Protein AF-A0A8T5EAA7-F1 (afdb_monomer)

pLDDT: mean 83.32, std 15.48, range [36.03, 97.44]

Solvent-accessible surface area (backbone atoms only — not comparable to full-atom values): 8204 Å² total; per-residue (Å²): 121,54,71,72,59,48,53,52,44,44,52,54,42,25,73,68,36,77,73,46,47,77,74,60,54,66,45,77,50,80,49,96,69,36,33,38,39,38,36,68,58,23,63,34,70,47,76,38,72,90,40,45,39,38,38,38,25,33,38,36,41,36,38,44,84,94,44,78,46,45,41,67,52,57,35,37,35,32,53,34,91,86,70,47,80,44,75,49,64,71,93,66,78,84,56,99,54,90,87,46,87,87,56,63,41,58,77,46,54,78,48,29,54,39,44,42,69,45,77,78,45,55,55,28,33,40,44,28,33,20,24,87,87,70,47,74,55,70,67,50,76,46,74,54,111

Radius of gyration: 15.47 Å; Cα contacts (8 Å, |Δi|>4): 305; chains: 1; bounding box: 41×34×40 Å

Foldseek 3Di:
DDPVVVVVQLVVLCVQQPPVNVVQDWDWADDDQWIKTKHWQEKDWDAFLNKTKMKTKIWIWIGGDNDIFIDIWIKMWIQAPVRDIDIDTPPDPPDVDPVVNPGHPVVLVQAQRYWDWADPHRQKIKIFRAGPVRDTDDIDMDGRD

Mean predicted aligned error: 6.42 Å

Nearest PDB structures (foldseek):
  5mn2-assembly2_C  TM=4.610E-01  e=9.334E-01  synthetic construct
  5aiw-assembly1_A  TM=4.351E-01  e=1.295E+00  Enterococcus faecalis EnGen0234
  5ig0-assembly1_A-2  TM=6.857E-01  e=7.834E+00  Salpingoeca rosetta
  2in5-assembly1_B  TM=3.462E-01  e=1.525E+00  Escherichia coli K-12
  3ksp-assembly1_A-2  TM=3.204E-01  e=3.456E+00  Exiguobacterium sibiricum 255-15

Structure (mmCIF, N/CA/C/O backbone):
data_AF-A0A8T5EAA7-F1
#
_entry.id   AF-A0A8T5EAA7-F1
#
loop_
_atom_site.group_PDB
_atom_site.id
_atom_site.type_symbol
_atom_site.label_atom_id
_atom_site.label_alt_id
_atom_site.label_comp_id
_atom_site.label_asym_id
_atom_site.label_entity_id
_atom_site.label_seq_id
_atom_site.pdbx_PDB_ins_code
_atom_site.Cartn_x
_atom_site.Cartn_y
_atom_site.Cartn_z
_atom_site.occupancy
_atom_site.B_iso_or_equiv
_atom_site.auth_seq_id
_atom_site.auth_comp_id
_atom_site.auth_asym_id
_atom_site.auth_atom_id
_atom_site.pdbx_PDB_model_num
ATOM 1 N N . MET A 1 1 ? -0.173 10.765 -8.927 1.00 69.62 1 MET A N 1
ATOM 2 C CA . MET A 1 1 ? 0.141 11.677 -7.802 1.00 69.62 1 MET A CA 1
ATOM 3 C C . MET A 1 1 ? 1.467 12.404 -8.059 1.00 69.62 1 MET A C 1
ATOM 5 O O . MET A 1 1 ? 2.225 11.925 -8.891 1.00 69.62 1 MET A O 1
ATOM 9 N N . THR A 1 2 ? 1.733 13.563 -7.441 1.00 80.75 2 THR A N 1
ATOM 10 C CA . THR A 1 2 ? 3.064 14.217 -7.477 1.00 80.75 2 THR A CA 1
ATOM 11 C C . THR A 1 2 ? 3.932 13.708 -6.325 1.00 80.75 2 THR A C 1
ATOM 13 O O . THR A 1 2 ? 3.385 13.298 -5.308 1.00 80.75 2 THR A O 1
ATOM 16 N N . GLU A 1 3 ? 5.259 13.777 -6.454 1.00 82.00 3 GLU A N 1
ATOM 17 C CA . GLU A 1 3 ? 6.216 13.341 -5.417 1.00 82.00 3 GLU A CA 1
ATOM 18 C C . GLU A 1 3 ? 5.952 14.017 -4.063 1.00 82.00 3 GLU A C 1
ATOM 20 O O . GLU A 1 3 ? 5.714 13.337 -3.074 1.00 82.00 3 GLU A O 1
ATOM 25 N N . LYS A 1 4 ? 5.806 15.348 -4.045 1.00 85.31 4 LYS A N 1
ATOM 26 C CA . LYS A 1 4 ? 5.462 16.093 -2.822 1.00 85.31 4 LYS A CA 1
ATOM 27 C C . LYS A 1 4 ? 4.162 15.609 -2.159 1.00 85.31 4 LYS A C 1
ATOM 29 O O . LYS A 1 4 ? 4.089 15.495 -0.944 1.00 85.31 4 LYS A O 1
ATOM 34 N N . LYS A 1 5 ? 3.128 15.314 -2.955 1.00 87.69 5 LYS A N 1
ATOM 35 C CA . LYS A 1 5 ? 1.838 14.835 -2.430 1.00 87.69 5 LYS A CA 1
ATOM 36 C C . LYS A 1 5 ? 1.943 13.401 -1.901 1.00 87.69 5 LYS A C 1
ATOM 38 O O . LYS A 1 5 ? 1.216 13.031 -0.986 1.00 87.69 5 LYS A O 1
ATOM 43 N N . LEU A 1 6 ? 2.824 12.592 -2.487 1.00 90.31 6 LEU A N 1
ATOM 44 C CA . LEU A 1 6 ? 3.117 11.254 -1.994 1.00 90.31 6 LEU A CA 1
ATOM 45 C C . LEU A 1 6 ? 3.836 11.316 -0.641 1.00 90.31 6 LEU A C 1
ATOM 47 O O . LEU A 1 6 ? 3.439 10.598 0.268 1.00 90.31 6 LEU A O 1
ATOM 51 N N . GLU A 1 7 ? 4.836 12.186 -0.490 1.00 91.75 7 GLU A N 1
ATOM 52 C CA . GLU A 1 7 ? 5.534 12.393 0.788 1.00 91.75 7 GLU A CA 1
ATOM 53 C C . GLU A 1 7 ? 4.575 12.847 1.895 1.00 91.75 7 GLU A C 1
ATOM 55 O O . GLU A 1 7 ? 4.597 12.286 2.988 1.00 91.75 7 GLU A O 1
ATOM 60 N N . GLU A 1 8 ? 3.689 13.806 1.596 1.00 93.38 8 GLU A N 1
ATOM 61 C CA . GLU A 1 8 ? 2.626 14.251 2.510 1.00 93.38 8 GLU A CA 1
ATOM 62 C C . GLU A 1 8 ? 1.735 13.071 2.931 1.00 93.38 8 GLU A C 1
ATOM 64 O O . GLU A 1 8 ? 1.524 12.847 4.120 1.00 93.38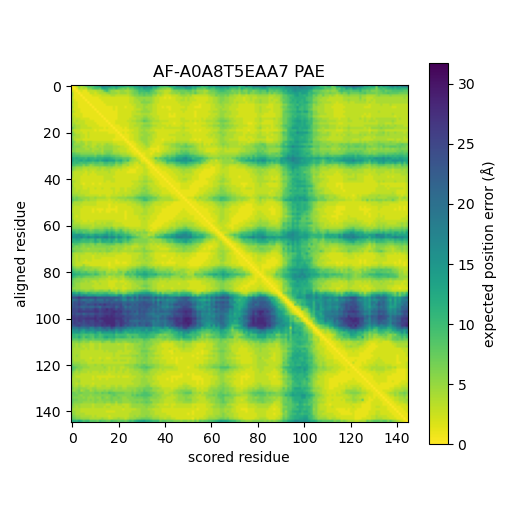 8 GLU A O 1
ATOM 69 N N . LYS A 1 9 ? 1.294 12.243 1.975 1.00 93.81 9 LYS A N 1
ATOM 70 C CA . LYS A 1 9 ? 0.489 11.053 2.276 1.00 93.81 9 LYS A CA 1
ATOM 71 C C . LYS A 1 9 ? 1.236 9.979 3.074 1.00 93.81 9 LYS A C 1
ATOM 73 O O . LYS A 1 9 ? 0.610 9.292 3.875 1.00 93.81 9 LYS A O 1
ATOM 78 N N . ILE A 1 10 ? 2.540 9.800 2.862 1.00 94.31 10 ILE A N 1
ATOM 79 C CA . ILE A 1 10 ? 3.355 8.872 3.663 1.00 94.31 10 ILE A CA 1
ATOM 80 C C . ILE A 1 10 ? 3.485 9.394 5.099 1.00 94.31 10 ILE A C 1
ATOM 82 O O . ILE A 1 10 ? 3.392 8.603 6.036 1.00 94.31 10 ILE A O 1
ATOM 86 N N . ALA A 1 11 ? 3.654 10.706 5.285 1.00 94.06 11 ALA A N 1
ATOM 87 C CA . ALA A 1 11 ? 3.683 11.317 6.610 1.00 94.06 11 ALA A CA 1
ATOM 88 C C . ALA A 1 11 ? 2.334 11.165 7.335 1.00 94.06 11 ALA A C 1
ATOM 90 O O . ALA A 1 11 ? 2.312 10.725 8.481 1.00 94.06 11 ALA A O 1
ATOM 91 N N . GLU A 1 12 ? 1.213 11.425 6.654 1.00 94.69 12 GLU A N 1
ATOM 92 C CA . GLU A 1 12 ? -0.131 11.175 7.201 1.00 94.69 12 GLU A CA 1
ATOM 93 C C . GLU A 1 12 ? -0.338 9.692 7.553 1.00 9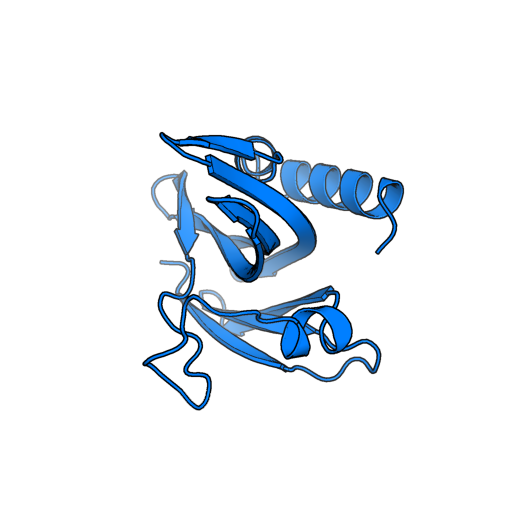4.69 12 GLU A C 1
ATOM 95 O O . GLU A 1 12 ? -0.906 9.366 8.595 1.00 94.69 12 GLU A O 1
ATOM 100 N N . ALA A 1 13 ? 0.162 8.773 6.721 1.00 94.56 13 ALA A N 1
ATOM 101 C CA . ALA A 1 13 ? 0.095 7.344 7.002 1.00 94.56 13 ALA A CA 1
ATOM 102 C C . ALA A 1 13 ? 0.903 6.948 8.248 1.00 94.56 13 ALA A C 1
ATOM 104 O O . ALA A 1 13 ? 0.449 6.081 8.987 1.00 94.56 13 ALA A O 1
ATOM 105 N N . GLU A 1 14 ? 2.054 7.575 8.507 1.00 95.69 14 GLU A N 1
ATOM 106 C CA . GLU A 1 14 ? 2.848 7.370 9.730 1.00 95.69 14 GLU A CA 1
ATOM 107 C C . GLU A 1 14 ? 2.138 7.909 10.980 1.00 95.69 14 GLU A C 1
ATOM 109 O O . GLU A 1 14 ? 2.156 7.262 12.026 1.00 95.69 14 GLU A O 1
ATOM 114 N N . GLU A 1 15 ? 1.464 9.059 10.877 1.00 94.75 15 GLU A N 1
ATOM 115 C CA . GLU A 1 15 ? 0.621 9.580 11.961 1.00 94.75 15 GLU A CA 1
ATOM 116 C C . GLU A 1 15 ? -0.562 8.645 12.255 1.00 94.75 15 GLU A C 1
ATOM 118 O O . GL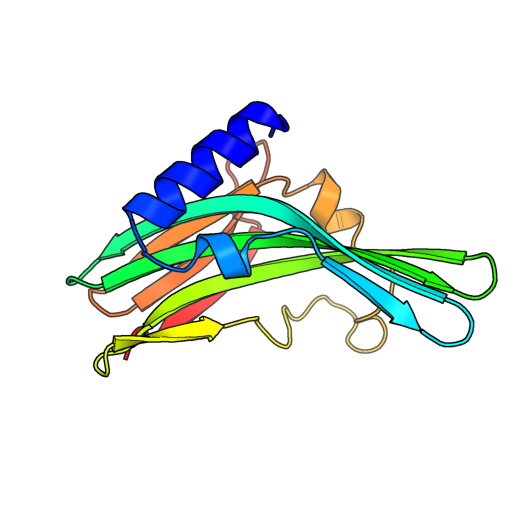U A 1 15 ? -0.936 8.440 13.417 1.00 94.75 15 GLU A O 1
ATOM 123 N N . HIS A 1 16 ? -1.138 8.046 11.207 1.00 93.31 16 HIS A N 1
ATOM 124 C CA . HIS A 1 16 ? -2.230 7.091 11.342 1.00 93.31 16 HIS A CA 1
ATOM 125 C C . HIS A 1 16 ? -1.738 5.770 11.935 1.00 93.31 16 HIS A C 1
ATOM 127 O O . HIS A 1 16 ? -2.241 5.325 12.965 1.00 93.31 16 HIS A O 1
ATOM 133 N N . LEU A 1 17 ? -0.719 5.165 11.332 1.00 94.56 17 LEU A N 1
ATOM 134 C CA . LEU A 1 17 ? -0.186 3.844 11.647 1.00 94.56 17 LEU A CA 1
ATOM 135 C C . LEU A 1 17 ? 1.326 3.937 11.939 1.00 94.56 17 LEU A C 1
ATOM 137 O O . LEU A 1 17 ? 2.136 3.741 11.031 1.00 94.56 17 LEU A O 1
ATOM 141 N N . PRO 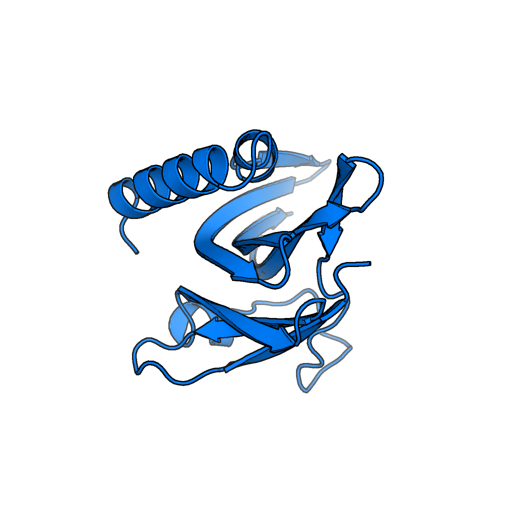A 1 18 ? 1.725 4.198 13.200 1.00 92.94 18 PRO A N 1
ATOM 142 C CA . PRO A 1 18 ? 3.130 4.384 13.551 1.00 92.94 18 PRO A CA 1
ATOM 143 C C . PRO A 1 18 ? 4.014 3.195 13.153 1.00 92.94 18 PRO A C 1
ATOM 145 O O . PRO A 1 18 ? 3.682 2.036 13.421 1.00 92.94 18 PRO A O 1
ATOM 148 N N . GLY A 1 19 ? 5.157 3.485 12.532 1.00 91.00 19 GLY A N 1
ATOM 149 C CA . GLY A 1 19 ? 6.107 2.506 12.003 1.00 91.00 19 GLY A CA 1
ATOM 150 C C . GLY A 1 19 ? 5.830 2.052 10.565 1.00 91.00 19 GLY A C 1
ATOM 151 O O . GLY A 1 19 ? 6.639 1.307 10.001 1.00 91.00 19 GLY A O 1
ATOM 152 N N . VAL A 1 20 ? 4.728 2.482 9.936 1.00 94.25 20 VAL A N 1
ATOM 153 C CA . VAL A 1 20 ? 4.449 2.152 8.529 1.00 94.25 20 VAL A CA 1
ATOM 154 C C . VAL A 1 20 ? 5.392 2.889 7.578 1.00 94.25 20 VAL A C 1
ATOM 156 O O . VAL A 1 20 ? 5.773 2.332 6.552 1.00 94.25 20 VAL A O 1
ATOM 159 N N . GLY A 1 21 ? 5.843 4.095 7.921 1.00 91.94 21 GLY A N 1
ATOM 160 C CA . GLY A 1 21 ? 6.733 4.909 7.098 1.00 91.94 21 GLY A CA 1
ATOM 161 C C . GLY A 1 21 ? 8.050 4.202 6.784 1.00 91.94 21 GLY A C 1
ATOM 162 O O . GLY A 1 21 ? 8.532 4.271 5.655 1.00 91.94 21 GLY A O 1
ATOM 163 N N . ASP A 1 22 ? 8.591 3.424 7.726 1.00 90.19 22 ASP A N 1
ATOM 164 C CA . ASP A 1 22 ? 9.775 2.588 7.488 1.00 90.19 22 ASP A CA 1
ATOM 165 C C . ASP A 1 22 ? 9.525 1.482 6.453 1.00 90.19 22 ASP A C 1
ATOM 167 O O . ASP A 1 22 ? 10.449 1.083 5.745 1.00 90.19 22 ASP A O 1
ATOM 171 N N . ARG A 1 23 ? 8.280 1.009 6.331 1.00 89.81 23 ARG A N 1
ATOM 172 C CA . ARG A 1 23 ? 7.862 0.031 5.316 1.00 89.81 23 ARG A CA 1
ATOM 173 C C . ARG A 1 23 ? 7.568 0.661 3.961 1.00 89.81 23 ARG A C 1
ATOM 175 O O . ARG A 1 23 ? 7.591 -0.066 2.978 1.00 89.81 23 ARG A O 1
ATOM 182 N N . LEU A 1 24 ? 7.280 1.961 3.910 1.00 92.38 24 LEU A N 1
ATOM 183 C CA . LEU A 1 24 ? 6.934 2.704 2.691 1.00 92.38 24 LEU A CA 1
ATOM 184 C C . LEU A 1 24 ? 8.137 3.413 2.048 1.00 92.38 24 LEU A C 1
ATOM 186 O O . LEU A 1 24 ? 7.974 4.185 1.105 1.00 92.38 24 LEU A O 1
ATOM 190 N N . LYS A 1 25 ? 9.353 3.166 2.540 1.00 90.69 25 LYS A N 1
ATOM 191 C CA . LYS A 1 25 ? 10.578 3.684 1.925 1.00 90.69 25 LYS A CA 1
ATOM 192 C C . LYS A 1 25 ? 10.878 2.941 0.630 1.00 90.69 25 LYS A C 1
ATOM 194 O O . LYS A 1 25 ? 10.803 1.715 0.587 1.00 90.69 25 LYS A O 1
ATOM 199 N N . SER A 1 26 ? 11.284 3.688 -0.395 1.00 87.50 26 SER A N 1
ATOM 200 C CA . SER A 1 26 ? 11.835 3.083 -1.602 1.00 87.50 26 SER A CA 1
ATOM 201 C C . SER A 1 26 ? 13.058 2.235 -1.267 1.00 87.50 26 SER A C 1
ATOM 203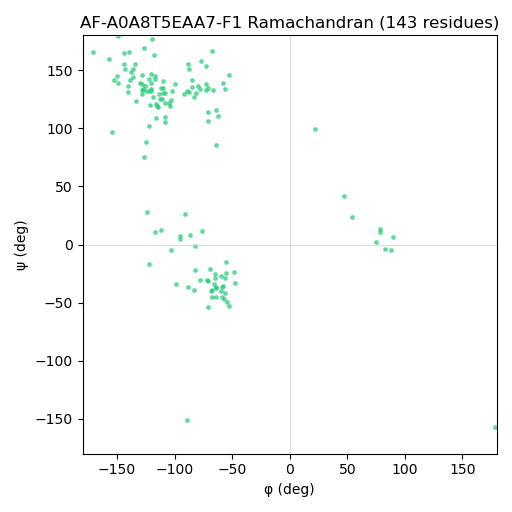 O O . SER A 1 26 ? 13.915 2.637 -0.474 1.00 87.50 26 SER A O 1
ATOM 205 N N . GLU A 1 27 ? 13.159 1.074 -1.901 1.00 89.00 27 GLU A N 1
ATOM 206 C CA . GLU A 1 27 ? 14.245 0.126 -1.674 1.00 89.00 27 GLU A CA 1
ATOM 207 C C . GLU A 1 27 ? 14.891 -0.274 -2.998 1.00 89.00 27 GLU A C 1
ATOM 209 O O . GLU A 1 27 ? 14.212 -0.543 -3.989 1.00 89.00 27 GLU A O 1
ATOM 214 N N . PHE A 1 28 ? 16.223 -0.357 -3.005 1.00 88.38 28 PHE A N 1
ATOM 215 C CA . PHE A 1 28 ? 16.973 -0.943 -4.107 1.00 88.38 28 PHE A CA 1
ATOM 216 C C . PHE A 1 28 ? 17.709 -2.203 -3.652 1.00 88.38 28 PHE A C 1
ATOM 218 O O . PHE A 1 28 ? 18.613 -2.150 -2.816 1.00 88.38 28 PHE A O 1
ATOM 225 N N . ILE A 1 29 ? 17.371 -3.334 -4.266 1.00 87.25 29 ILE A N 1
ATOM 226 C CA . ILE A 1 29 ? 17.960 -4.642 -3.990 1.00 87.25 29 ILE A CA 1
ATOM 227 C C . ILE A 1 29 ? 18.858 -5.038 -5.160 1.00 87.25 29 ILE A C 1
ATOM 229 O O . ILE A 1 29 ? 18.393 -5.376 -6.250 1.00 87.25 29 ILE A O 1
ATOM 233 N N . LYS A 1 30 ? 20.175 -5.040 -4.937 1.00 87.38 30 LYS A N 1
ATOM 234 C CA . LYS A 1 30 ? 21.158 -5.455 -5.947 1.00 87.38 30 LYS A CA 1
ATOM 235 C C . LYS A 1 30 ? 21.266 -6.979 -6.025 1.00 87.38 30 LYS A C 1
ATOM 237 O O . LYS A 1 30 ? 21.388 -7.647 -5.002 1.00 87.38 30 LYS A O 1
ATOM 242 N N . THR A 1 31 ? 21.317 -7.527 -7.238 1.00 83.38 31 THR A N 1
ATOM 243 C CA . THR A 1 31 ? 21.528 -8.963 -7.481 1.00 83.38 31 THR A CA 1
ATOM 244 C C . THR A 1 31 ? 22.691 -9.212 -8.446 1.00 83.38 31 THR A C 1
ATOM 246 O O . THR A 1 31 ? 23.247 -8.293 -9.053 1.00 83.38 31 THR A O 1
ATOM 249 N N . ILE A 1 32 ? 23.125 -10.468 -8.571 1.00 79.25 32 ILE A N 1
ATOM 250 C CA . ILE A 1 32 ? 24.160 -10.839 -9.543 1.00 79.25 32 ILE A CA 1
ATOM 251 C C . ILE A 1 32 ? 23.549 -10.751 -10.948 1.00 79.25 32 ILE A C 1
ATOM 253 O O . ILE A 1 32 ? 22.657 -11.522 -11.289 1.00 79.25 32 ILE A O 1
ATOM 257 N N . GLY A 1 33 ? 24.039 -9.808 -11.759 1.00 78.69 33 GLY A N 1
ATOM 258 C CA . GLY A 1 33 ? 23.545 -9.569 -13.122 1.00 78.69 33 GLY A CA 1
ATOM 259 C C . GLY A 1 33 ? 22.388 -8.568 -13.225 1.00 78.69 33 GLY A C 1
ATOM 260 O O . GLY A 1 33 ? 21.864 -8.384 -14.328 1.00 78.69 33 GLY A O 1
ATOM 261 N N . GLY A 1 34 ? 22.013 -7.907 -12.120 1.00 86.62 34 GLY A N 1
ATOM 262 C CA . GLY A 1 34 ? 20.899 -6.964 -12.115 1.00 86.62 34 GLY A CA 1
ATOM 263 C C . GLY A 1 34 ? 20.552 -6.312 -10.772 1.00 86.62 34 GLY A C 1
ATOM 264 O O . GLY A 1 34 ? 21.377 -6.218 -9.860 1.00 86.62 34 GLY A O 1
ATOM 265 N N . GLY A 1 35 ? 19.309 -5.854 -10.651 1.00 86.25 35 GLY A N 1
ATOM 266 C CA . GLY A 1 35 ? 18.741 -5.293 -9.428 1.00 86.25 35 GLY A CA 1
ATOM 267 C C . GLY A 1 35 ? 17.236 -5.061 -9.531 1.00 86.25 35 GLY A C 1
ATOM 268 O O . GLY A 1 35 ? 16.676 -5.089 -10.624 1.00 86.25 35 GLY A O 1
ATOM 269 N N . TYR A 1 36 ? 16.606 -4.835 -8.385 1.00 83.75 36 TYR A N 1
ATOM 270 C CA . TYR A 1 36 ? 15.201 -4.470 -8.265 1.00 83.75 36 TYR A CA 1
ATOM 271 C C . TYR A 1 36 ? 15.091 -3.141 -7.530 1.00 83.75 36 TYR A C 1
ATOM 273 O O . TYR A 1 36 ? 15.714 -2.980 -6.483 1.00 83.75 36 TYR A O 1
ATOM 281 N N . GLN A 1 37 ? 14.306 -2.214 -8.058 1.00 88.50 37 GLN A N 1
ATOM 282 C CA . GLN A 1 37 ? 13.911 -0.984 -7.386 1.00 88.50 37 GLN A CA 1
ATOM 283 C C . GLN A 1 37 ? 12.428 -1.069 -7.048 1.00 88.50 37 GLN A C 1
ATOM 285 O O . GLN A 1 37 ? 11.628 -1.419 -7.910 1.00 88.50 37 GLN A O 1
ATOM 290 N N . PHE A 1 38 ? 12.076 -0.769 -5.806 1.00 87.94 38 PHE A N 1
ATOM 291 C CA . PHE A 1 38 ? 10.706 -0.718 -5.320 1.00 87.94 38 PHE A CA 1
ATOM 292 C C . PHE A 1 38 ? 10.400 0.711 -4.910 1.00 87.94 38 PHE A C 1
ATOM 294 O O . PHE A 1 38 ? 11.069 1.244 -4.029 1.00 87.94 38 PHE A O 1
ATOM 301 N N . ASP A 1 39 ? 9.388 1.306 -5.527 1.00 90.75 39 ASP A N 1
ATOM 302 C CA . ASP A 1 39 ? 8.947 2.665 -5.244 1.00 90.75 39 ASP A CA 1
ATOM 303 C C . ASP A 1 39 ? 7.466 2.677 -4.888 1.00 90.75 39 ASP A C 1
ATOM 305 O O . ASP A 1 39 ? 6.633 2.107 -5.599 1.00 90.75 39 ASP A O 1
ATOM 309 N N . VAL A 1 40 ? 7.118 3.364 -3.803 1.00 91.38 40 VAL A N 1
ATOM 310 C CA . VAL A 1 40 ? 5.717 3.663 -3.507 1.00 91.38 40 VAL A CA 1
ATOM 311 C C . VAL A 1 40 ? 5.228 4.707 -4.504 1.00 91.38 40 VAL A C 1
ATOM 313 O O . VAL A 1 40 ? 5.901 5.694 -4.779 1.00 91.38 40 VAL A O 1
ATOM 316 N N . THR A 1 41 ? 4.042 4.495 -5.063 1.00 90.38 41 THR A N 1
ATOM 317 C CA . THR A 1 41 ? 3.427 5.394 -6.056 1.00 90.38 41 THR A CA 1
ATOM 318 C C . THR A 1 41 ? 2.055 5.907 -5.626 1.00 90.38 41 THR A C 1
ATOM 320 O O . THR A 1 41 ? 1.573 6.908 -6.161 1.00 90.38 41 THR A O 1
ATOM 323 N N . GLY A 1 42 ? 1.442 5.259 -4.633 1.00 92.38 42 GLY A N 1
ATOM 324 C CA . GLY A 1 42 ? 0.124 5.578 -4.097 1.00 92.38 42 GLY A CA 1
ATOM 325 C C . GLY A 1 42 ? 0.017 5.156 -2.641 1.00 92.38 42 GLY A C 1
ATOM 326 O O . GLY A 1 42 ? 0.529 4.101 -2.285 1.00 92.38 42 GLY A O 1
ATOM 327 N N . VAL A 1 43 ? -0.655 5.953 -1.814 1.00 95.12 43 VAL A N 1
ATOM 328 C CA . VAL A 1 43 ? -0.957 5.619 -0.415 1.00 95.12 43 VAL A CA 1
ATOM 329 C C . VAL A 1 43 ? -2.390 6.048 -0.115 1.00 95.12 43 VAL A C 1
ATOM 331 O O . VAL A 1 43 ? -2.841 7.089 -0.599 1.00 95.12 43 VAL A O 1
ATOM 334 N N . GLU A 1 44 ? -3.111 5.250 0.658 1.00 96.00 44 GLU A N 1
ATOM 335 C CA . GLU A 1 44 ? -4.419 5.581 1.220 1.00 96.00 44 GLU A CA 1
ATOM 336 C C . GLU A 1 44 ? -4.520 4.989 2.624 1.00 96.00 44 GLU A C 1
ATOM 338 O O . GLU A 1 44 ? -3.886 3.972 2.908 1.00 96.00 44 GLU A O 1
ATOM 343 N N . TYR A 1 45 ? -5.296 5.611 3.503 1.00 96.06 45 TYR A N 1
ATOM 344 C CA . TYR A 1 45 ? -5.492 5.123 4.864 1.00 96.06 45 TYR A CA 1
ATOM 345 C C . TYR A 1 45 ? -6.962 5.156 5.262 1.00 96.06 45 TYR A C 1
ATOM 347 O O . TYR A 1 45 ? -7.769 5.897 4.705 1.00 96.06 45 TYR A O 1
ATOM 355 N N . LEU A 1 46 ? -7.312 4.308 6.222 1.00 95.94 46 LEU A N 1
ATOM 356 C CA . LEU A 1 46 ? -8.666 4.164 6.729 1.00 95.94 46 LEU A CA 1
ATOM 357 C C . LEU A 1 46 ? -8.623 3.744 8.197 1.00 95.94 46 LEU A C 1
ATOM 359 O O . LEU A 1 46 ? -7.750 2.983 8.621 1.00 95.94 46 LEU A O 1
ATOM 363 N N . GLU A 1 47 ? -9.584 4.227 8.974 1.00 93.88 47 GLU A N 1
ATOM 364 C CA . GLU A 1 47 ? -9.910 3.673 10.285 1.00 93.88 47 GLU A CA 1
ATOM 365 C C . GLU A 1 47 ? -11.249 2.946 10.197 1.00 93.88 47 GLU A C 1
ATOM 367 O O . GLU A 1 47 ? -12.221 3.502 9.682 1.00 93.88 47 GLU A O 1
ATOM 372 N N . THR A 1 48 ? -11.310 1.708 10.679 1.00 93.69 48 THR A N 1
ATOM 373 C CA . THR A 1 48 ? -12.570 0.967 10.797 1.00 93.69 48 THR A CA 1
ATOM 374 C C . THR A 1 48 ? -12.524 0.013 11.977 1.00 93.69 48 THR A C 1
ATOM 376 O O . THR A 1 48 ? -11.485 -0.579 12.235 1.00 93.69 48 THR A O 1
ATOM 379 N N . GLY A 1 49 ? -13.619 -0.086 12.736 1.00 87.81 49 GLY A N 1
ATOM 380 C CA . GLY A 1 49 ? -13.720 -0.999 13.883 1.00 87.81 49 GLY A CA 1
ATOM 381 C C . GLY A 1 49 ? -12.608 -0.858 14.934 1.00 87.81 49 GLY A C 1
ATOM 382 O O . GLY A 1 49 ? -12.315 -1.814 15.637 1.00 87.81 49 GLY A O 1
ATOM 383 N N . GLY A 1 50 ? -11.957 0.309 15.031 1.00 90.44 50 GLY A N 1
ATOM 384 C CA . GLY A 1 50 ? -10.782 0.528 15.890 1.00 90.44 50 GLY A CA 1
ATOM 385 C C . GLY A 1 50 ? -9.443 0.085 15.282 1.00 90.44 50 GLY A C 1
ATOM 386 O O . GLY A 1 50 ? -8.391 0.344 15.866 1.00 90.44 50 GLY A O 1
ATOM 387 N N . HIS A 1 51 ? -9.455 -0.523 14.098 1.00 92.56 51 HIS A N 1
ATOM 388 C CA . HIS A 1 51 ? -8.266 -0.842 13.321 1.00 92.56 51 HIS A CA 1
ATOM 389 C C . HIS A 1 51 ? -7.834 0.345 12.469 1.00 92.56 51 HIS A C 1
ATOM 391 O O . HIS A 1 51 ? -8.645 1.032 11.843 1.00 92.56 51 HIS A O 1
ATOM 397 N N . LYS A 1 52 ? -6.520 0.528 12.382 1.00 94.88 52 LYS A N 1
ATOM 398 C CA . LYS A 1 52 ? -5.890 1.498 11.495 1.00 94.88 52 LYS A CA 1
ATOM 399 C C . LYS A 1 52 ? -5.203 0.764 10.364 1.00 94.88 52 LYS A C 1
ATOM 401 O O . LYS A 1 52 ? -4.340 -0.082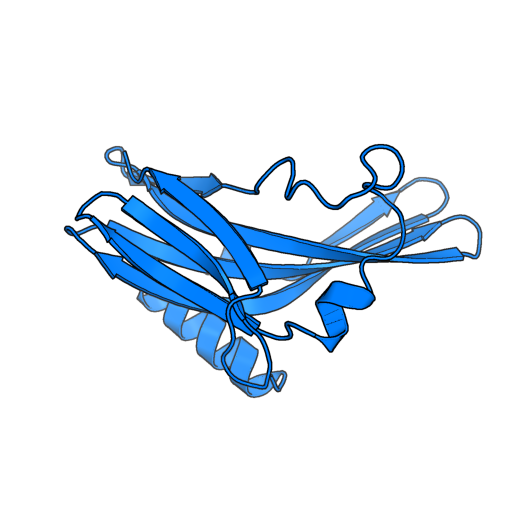 10.606 1.00 94.88 52 LYS A O 1
ATOM 406 N N . VAL A 1 53 ? -5.602 1.086 9.142 1.00 96.00 53 VAL A N 1
ATOM 407 C CA . VAL A 1 53 ? -5.149 0.394 7.943 1.00 96.00 53 VAL A CA 1
ATOM 408 C C . VAL A 1 53 ? -4.573 1.401 6.964 1.00 96.00 53 VAL A C 1
ATOM 410 O O . VAL A 1 53 ? -5.149 2.461 6.732 1.00 96.00 53 VAL A O 1
ATOM 413 N N . VAL A 1 54 ? -3.441 1.048 6.370 1.00 97.44 54 VAL A N 1
ATOM 414 C CA . VAL A 1 54 ? -2.797 1.787 5.287 1.00 97.44 54 VAL A CA 1
ATOM 415 C C . VAL A 1 54 ? -2.692 0.857 4.089 1.00 97.44 54 VAL A C 1
ATOM 417 O O . VAL A 1 54 ? -2.242 -0.275 4.217 1.00 97.44 54 VAL A O 1
ATOM 420 N N . ALA A 1 55 ? -3.082 1.320 2.911 1.00 95.75 55 ALA A N 1
ATOM 421 C CA . ALA A 1 55 ? -2.832 0.640 1.653 1.00 95.75 55 ALA A CA 1
ATOM 422 C C . ALA A 1 55 ? -1.811 1.434 0.843 1.00 95.75 55 ALA A C 1
ATOM 424 O O . ALA A 1 55 ? -1.930 2.650 0.710 1.00 95.75 55 ALA A O 1
ATOM 425 N N . ALA A 1 56 ? -0.821 0.752 0.274 1.00 94.12 56 ALA A N 1
ATOM 426 C CA . ALA A 1 56 ? 0.186 1.372 -0.573 1.00 94.12 56 ALA A CA 1
ATOM 427 C C . ALA A 1 56 ? 0.313 0.644 -1.903 1.00 94.12 56 ALA A C 1
ATOM 429 O O . ALA A 1 56 ? 0.423 -0.581 -1.958 1.00 94.12 56 ALA A O 1
ATOM 430 N N . LYS A 1 57 ? 0.323 1.419 -2.981 1.00 91.69 57 LYS A N 1
ATOM 431 C CA . LYS A 1 57 ? 0.624 0.970 -4.331 1.00 91.69 57 LYS A CA 1
ATOM 432 C C . LYS A 1 57 ? 2.123 1.092 -4.572 1.00 91.69 57 LYS A C 1
ATOM 434 O O . LYS A 1 57 ? 2.705 2.144 -4.322 1.00 91.69 57 LYS A O 1
ATOM 439 N N . TRP A 1 58 ? 2.716 0.040 -5.110 1.00 89.19 58 TRP A N 1
ATOM 440 C CA . TRP A 1 58 ? 4.140 -0.087 -5.372 1.00 89.19 58 TRP A CA 1
ATOM 441 C C . TRP A 1 58 ? 4.396 -0.327 -6.850 1.00 89.19 58 TRP A C 1
ATOM 443 O O . TRP A 1 58 ? 3.700 -1.128 -7.477 1.00 89.19 58 TRP A O 1
ATOM 453 N N . GLN A 1 59 ? 5.426 0.326 -7.371 1.00 87.00 59 GLN A N 1
ATOM 454 C CA . GLN A 1 59 ? 6.060 0.014 -8.640 1.00 87.00 59 GLN A CA 1
ATOM 455 C C . GLN A 1 59 ? 7.364 -0.732 -8.358 1.00 87.00 59 GLN A C 1
ATOM 457 O O . GLN A 1 5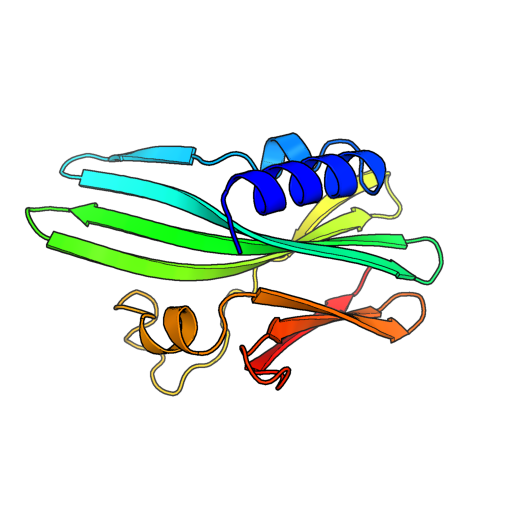9 ? 8.157 -0.313 -7.522 1.00 87.00 59 GLN A O 1
ATOM 462 N N . GLN A 1 60 ? 7.585 -1.835 -9.060 1.00 85.12 60 GLN A N 1
ATOM 463 C CA . GLN A 1 60 ? 8.826 -2.592 -9.029 1.00 85.12 60 GLN A CA 1
ATOM 464 C C . GLN A 1 60 ? 9.480 -2.513 -10.405 1.00 85.12 60 GLN A C 1
ATOM 466 O O . GLN A 1 60 ? 8.912 -3.005 -11.376 1.00 85.12 60 GLN A O 1
ATOM 471 N N . GLU A 1 61 ? 10.680 -1.954 -10.489 1.00 84.06 61 GLU A N 1
ATOM 472 C CA . GLU A 1 61 ? 11.504 -1.990 -11.695 1.00 84.06 61 GLU A CA 1
ATOM 473 C C . GLU A 1 61 ? 12.614 -3.035 -11.541 1.00 84.06 61 GLU A C 1
ATOM 475 O O . GLU A 1 61 ? 13.376 -3.025 -10.576 1.00 84.06 61 GLU A O 1
ATOM 480 N N . CYS A 1 62 ? 12.691 -3.976 -12.477 1.00 82.19 62 CYS A N 1
ATOM 481 C CA . CYS A 1 62 ? 13.727 -4.999 -12.550 1.00 82.19 62 CYS A CA 1
ATOM 482 C C . CYS A 1 62 ? 14.712 -4.642 -13.660 1.00 82.19 62 CYS A C 1
ATOM 484 O O . CYS A 1 62 ? 14.329 -4.567 -14.823 1.00 82.19 62 CYS A O 1
ATOM 486 N N . PHE A 1 63 ? 15.988 -4.500 -13.319 1.00 80.81 63 PHE A N 1
ATOM 487 C CA . PHE A 1 63 ? 17.070 -4.265 -14.269 1.00 80.81 63 PHE A CA 1
ATOM 488 C C . PHE A 1 63 ? 17.910 -5.532 -14.364 1.00 80.81 63 PHE A C 1
ATOM 490 O O . PHE A 1 63 ? 18.680 -5.814 -13.451 1.00 80.81 63 PHE A O 1
ATOM 497 N N . ALA A 1 64 ? 17.803 -6.308 -15.441 1.00 81.88 64 ALA A N 1
ATOM 498 C CA . ALA A 1 64 ? 18.569 -7.545 -15.595 1.00 81.88 64 ALA A CA 1
ATOM 499 C C . ALA A 1 64 ? 19.054 -7.728 -17.036 1.00 81.88 64 ALA A C 1
ATOM 501 O O . ALA A 1 64 ? 18.281 -7.611 -17.984 1.00 81.88 64 ALA A O 1
ATOM 502 N N . TYR A 1 65 ? 20.346 -8.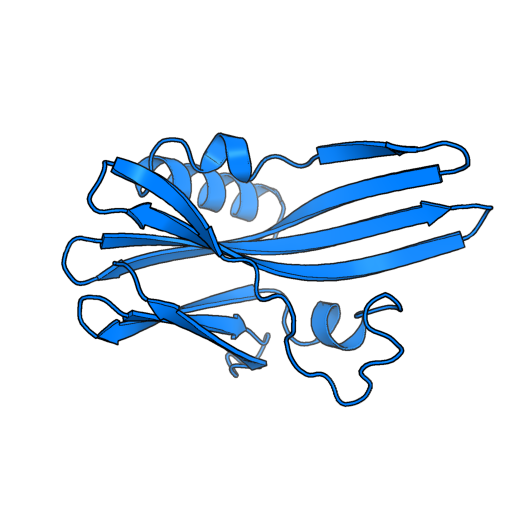038 -17.209 1.00 72.25 65 TYR A N 1
ATOM 503 C CA . TYR A 1 65 ? 20.948 -8.417 -18.502 1.00 72.25 65 TYR A CA 1
ATOM 504 C C . TYR A 1 65 ? 20.585 -7.495 -19.689 1.00 72.25 65 TYR A C 1
ATOM 506 O O . TYR A 1 65 ? 20.315 -7.961 -20.797 1.00 72.25 65 TYR A O 1
ATOM 514 N N . GLY A 1 66 ? 20.566 -6.176 -19.463 1.00 69.88 66 GLY A N 1
ATOM 515 C CA . GLY A 1 66 ? 20.248 -5.181 -20.498 1.00 69.88 66 GLY A CA 1
ATOM 516 C C . GLY A 1 66 ? 18.755 -5.025 -20.812 1.00 69.88 66 GLY A C 1
ATOM 517 O O . GLY A 1 66 ? 18.412 -4.419 -21.824 1.00 69.88 66 GLY A O 1
ATOM 518 N N . ARG A 1 67 ? 17.869 -5.562 -19.967 1.00 71.44 67 ARG A N 1
ATOM 519 C CA . ARG A 1 67 ? 16.418 -5.346 -20.012 1.00 71.44 67 ARG A CA 1
ATOM 520 C C . ARG A 1 67 ? 15.961 -4.640 -18.735 1.00 71.44 67 ARG A C 1
ATOM 522 O O . ARG A 1 67 ? 16.499 -4.921 -17.664 1.00 71.44 67 ARG A O 1
ATOM 529 N N . SER A 1 68 ? 14.996 -3.733 -18.880 1.00 76.44 68 SER A N 1
ATOM 530 C CA . SER A 1 68 ? 14.211 -3.190 -17.770 1.00 76.44 68 SER A CA 1
ATOM 531 C C . SER A 1 68 ? 12.771 -3.689 -17.906 1.00 76.44 68 SER A C 1
ATOM 533 O O . SER A 1 68 ? 12.233 -3.700 -19.017 1.00 76.44 68 SER A O 1
ATOM 535 N N . GLU A 1 69 ? 12.187 -4.143 -16.802 1.00 75.44 69 GLU A N 1
ATOM 536 C CA . GLU A 1 69 ? 10.807 -4.627 -16.707 1.00 75.44 69 GLU A CA 1
ATOM 537 C C . GLU A 1 69 ? 10.115 -3.937 -15.529 1.00 75.44 69 GLU A C 1
ATOM 539 O O . GLU A 1 69 ? 10.724 -3.798 -14.468 1.00 75.44 69 GLU A O 1
ATOM 544 N N . ILE A 1 70 ? 8.850 -3.530 -15.692 1.00 75.56 70 ILE A N 1
ATOM 545 C CA . ILE A 1 70 ? 8.105 -2.823 -14.638 1.00 75.56 70 ILE A CA 1
ATOM 546 C C . ILE A 1 70 ? 6.867 -3.624 -14.219 1.00 75.56 70 ILE A C 1
ATOM 548 O O . ILE A 1 70 ? 6.004 -3.979 -15.027 1.00 75.56 70 ILE A O 1
ATOM 552 N N . ALA A 1 71 ? 6.746 -3.875 -12.921 1.00 76.25 71 ALA A N 1
ATOM 553 C CA . ALA A 1 71 ? 5.589 -4.491 -12.288 1.00 76.25 71 ALA A CA 1
ATOM 554 C C . ALA A 1 71 ? 4.944 -3.539 -11.274 1.00 76.25 71 ALA A C 1
ATOM 556 O O . ALA A 1 71 ? 5.553 -2.570 -10.834 1.00 76.25 71 ALA A O 1
ATOM 557 N N . GLU A 1 72 ? 3.705 -3.838 -10.889 1.00 79.31 72 GLU A N 1
ATOM 558 C CA . GLU A 1 72 ? 3.013 -3.131 -9.815 1.00 79.31 72 GLU A CA 1
ATOM 559 C C . GLU A 1 72 ? 2.250 -4.092 -8.910 1.00 79.31 72 GLU A C 1
ATOM 561 O O . GLU A 1 72 ? 1.701 -5.103 -9.368 1.00 79.31 72 GLU A O 1
ATOM 566 N N . PHE A 1 73 ? 2.158 -3.723 -7.636 1.00 83.25 73 PHE A N 1
ATOM 567 C CA . PHE A 1 73 ? 1.323 -4.386 -6.643 1.00 83.25 73 PHE A CA 1
ATOM 568 C C . PHE A 1 73 ? 0.731 -3.364 -5.663 1.00 83.25 73 PHE A C 1
ATOM 570 O O . PHE A 1 73 ? 1.175 -2.223 -5.599 1.00 83.25 73 PHE A O 1
ATOM 577 N N . VAL A 1 74 ? -0.289 -3.764 -4.907 1.00 88.50 74 VAL A N 1
ATOM 578 C CA . VAL A 1 74 ? -0.819 -2.991 -3.778 1.00 88.50 74 VAL A CA 1
ATOM 579 C C . VAL A 1 74 ? -0.687 -3.863 -2.543 1.00 88.50 74 VAL A C 1
ATOM 581 O O . VAL A 1 74 ? -0.995 -5.051 -2.604 1.00 88.50 74 VAL A O 1
ATOM 584 N N . ALA A 1 75 ? -0.185 -3.287 -1.461 1.00 91.06 75 ALA A N 1
ATOM 585 C CA . ALA A 1 75 ? -0.013 -3.926 -0.170 1.00 91.06 75 ALA A CA 1
ATOM 586 C C . ALA A 1 75 ? -0.889 -3.221 0.867 1.00 91.06 75 ALA A C 1
ATOM 588 O O . ALA A 1 75 ? -1.044 -2.003 0.812 1.00 91.06 75 ALA A O 1
ATOM 589 N N . ALA A 1 76 ? -1.435 -3.978 1.814 1.00 93.62 76 ALA A N 1
ATOM 590 C CA . ALA A 1 76 ? -2.143 -3.441 2.970 1.00 93.62 76 ALA A CA 1
ATOM 591 C C . ALA A 1 76 ? -1.327 -3.670 4.241 1.00 93.62 76 ALA A C 1
ATOM 593 O O . ALA A 1 76 ? -0.732 -4.733 4.408 1.00 93.62 76 ALA A O 1
ATOM 594 N N . TYR A 1 77 ? -1.330 -2.685 5.127 1.00 95.75 77 TYR A N 1
ATOM 595 C CA . TYR A 1 77 ? -0.604 -2.650 6.386 1.00 95.75 77 TYR A CA 1
ATOM 596 C C . TYR A 1 77 ? -1.584 -2.321 7.504 1.00 95.75 77 TYR A C 1
ATOM 598 O O . TYR A 1 77 ? -2.389 -1.403 7.362 1.00 95.75 77 TYR A O 1
ATOM 606 N N . PHE A 1 78 ? -1.521 -3.057 8.606 1.00 95.12 78 PHE A N 1
ATOM 607 C CA . PHE A 1 78 ? -2.366 -2.830 9.780 1.00 95.12 78 PHE A CA 1
ATOM 608 C C . PHE A 1 78 ? -1.702 -3.407 11.029 1.00 95.12 78 PHE A C 1
ATOM 610 O O . PHE A 1 78 ? -0.818 -4.261 10.928 1.00 95.12 78 PHE A O 1
ATOM 617 N N . LEU A 1 79 ? -2.115 -2.944 12.209 1.00 92.31 79 LEU A N 1
ATOM 618 C CA . LEU A 1 79 ? -1.743 -3.594 13.464 1.00 92.31 79 LEU A CA 1
ATOM 619 C C . LEU A 1 79 ? -2.697 -4.755 13.729 1.00 92.31 79 LEU A C 1
ATOM 621 O O . LEU A 1 79 ? -3.911 -4.565 13.743 1.00 92.31 79 LEU A O 1
ATOM 625 N N . SER A 1 80 ? -2.127 -5.934 13.954 1.00 84.19 80 SER A N 1
ATOM 626 C CA . SER A 1 80 ? -2.856 -7.056 14.555 1.00 84.19 80 SER A CA 1
ATOM 627 C C . SER A 1 80 ? -3.222 -6.763 16.011 1.00 84.19 80 SER A C 1
ATOM 629 O O . SER A 1 80 ? -2.641 -5.869 16.634 1.00 84.19 80 SER A O 1
ATOM 631 N N . ASP A 1 81 ? -4.110 -7.577 16.577 1.00 81.44 81 ASP A N 1
ATOM 632 C CA . ASP A 1 81 ? -4.511 -7.510 17.989 1.00 81.44 81 ASP A CA 1
ATOM 633 C C . ASP A 1 81 ? -3.321 -7.607 18.968 1.00 81.44 81 ASP A C 1
ATOM 635 O O . ASP A 1 81 ? -3.373 -7.094 20.085 1.00 81.44 81 ASP A O 1
ATOM 639 N N . GLU A 1 82 ? -2.214 -8.223 18.542 1.00 81.94 82 GLU A N 1
ATOM 640 C CA . GLU A 1 82 ? -0.972 -8.357 19.317 1.00 81.94 82 GLU A CA 1
ATOM 641 C C . GLU A 1 82 ? -0.066 -7.111 19.240 1.00 81.94 82 GLU A C 1
ATOM 643 O O . GLU A 1 82 ? 0.999 -7.069 19.856 1.00 81.94 82 GLU A O 1
ATOM 648 N N . GLY A 1 83 ? -0.468 -6.084 18.484 1.00 83.81 83 GLY A N 1
ATOM 649 C CA . GLY A 1 83 ? 0.314 -4.866 18.265 1.00 83.81 83 GLY A CA 1
ATOM 650 C C . GLY A 1 83 ? 1.444 -5.023 17.244 1.00 83.81 83 GLY A C 1
ATOM 651 O O . GLY A 1 83 ? 2.278 -4.128 17.112 1.00 83.81 83 GLY A O 1
ATOM 652 N N . GLU A 1 84 ? 1.490 -6.133 16.501 1.00 88.25 84 GLU A N 1
ATOM 653 C CA . GLU A 1 84 ? 2.444 -6.309 15.405 1.00 88.25 84 GLU A CA 1
ATOM 654 C C . GLU A 1 84 ? 1.921 -5.701 14.102 1.00 88.25 84 GLU A C 1
ATOM 656 O O . GLU A 1 84 ? 0.780 -5.960 13.707 1.00 88.25 84 GLU A O 1
ATOM 661 N N . LEU A 1 85 ? 2.787 -4.972 13.390 1.00 91.44 85 LEU A N 1
ATOM 662 C CA . LEU A 1 85 ? 2.511 -4.477 12.043 1.00 91.44 85 LEU A CA 1
ATOM 663 C C . LEU A 1 85 ? 2.518 -5.639 11.042 1.00 91.44 85 LEU A C 1
ATOM 665 O O . LEU A 1 85 ? 3.576 -6.164 10.678 1.00 91.44 85 LEU A O 1
ATOM 669 N N . LYS A 1 86 ? 1.331 -6.024 10.579 1.00 92.94 86 LYS A N 1
ATOM 670 C CA . LYS A 1 86 ? 1.133 -7.023 9.529 1.00 92.94 86 LYS A CA 1
ATOM 671 C C . LYS A 1 86 ? 1.172 -6.360 8.157 1.00 92.94 86 LYS A C 1
ATOM 673 O O . LYS A 1 86 ? 0.819 -5.192 7.999 1.00 92.94 86 LYS A O 1
ATOM 678 N N . VAL A 1 87 ? 1.593 -7.133 7.158 1.00 91.75 87 VAL A N 1
ATOM 679 C CA . VAL A 1 87 ? 1.540 -6.750 5.746 1.00 91.75 87 VAL A CA 1
ATOM 680 C C . VAL A 1 87 ? 0.857 -7.851 4.949 1.00 91.75 87 VAL A C 1
ATOM 682 O O . VAL A 1 87 ? 1.223 -9.022 5.044 1.00 91.75 87 VAL A O 1
ATOM 685 N N . VAL A 1 88 ? -0.127 -7.469 4.144 1.00 88.12 88 VAL A N 1
ATOM 686 C CA . VAL A 1 88 ? -0.816 -8.356 3.211 1.00 88.12 88 VAL A CA 1
ATOM 687 C C . VAL A 1 88 ? -0.529 -7.866 1.804 1.00 88.12 88 VAL A C 1
ATOM 689 O O . VAL A 1 88 ? -1.033 -6.830 1.369 1.00 88.12 88 VAL A O 1
ATOM 692 N N . VAL A 1 89 ? 0.288 -8.636 1.090 1.00 83.06 89 VAL A N 1
ATOM 693 C CA . VAL A 1 89 ? 0.509 -8.475 -0.346 1.00 83.06 89 VAL A CA 1
ATOM 694 C C . VAL A 1 89 ? -0.268 -9.593 -1.036 1.00 83.06 89 VAL A C 1
ATOM 696 O O . VAL A 1 89 ? -0.004 -10.765 -0.759 1.00 83.06 89 VAL A O 1
ATOM 699 N N . PRO A 1 90 ? -1.243 -9.289 -1.905 1.00 69.94 90 PRO A N 1
ATOM 700 C CA . PRO A 1 90 ? -2.012 -10.324 -2.568 1.00 69.94 90 PRO A CA 1
ATOM 701 C C . PRO A 1 90 ? -1.076 -11.130 -3.472 1.00 69.94 90 PRO A C 1
ATOM 703 O O . PRO A 1 90 ? -0.562 -10.615 -4.464 1.00 69.94 90 PRO A O 1
ATOM 706 N N . GLU A 1 91 ? -0.895 -12.419 -3.166 1.00 53.62 91 GLU A N 1
ATOM 707 C CA . GLU A 1 91 ? -0.035 -13.307 -3.962 1.00 53.62 91 GLU A CA 1
ATOM 708 C C . GLU A 1 91 ? -0.464 -13.352 -5.438 1.00 53.62 91 GLU A C 1
ATOM 710 O O . GLU A 1 91 ? 0.353 -13.601 -6.326 1.00 53.62 91 GLU A O 1
ATOM 715 N N . LYS A 1 92 ? -1.761 -13.145 -5.718 1.00 47.09 92 LYS A N 1
ATOM 716 C CA . LYS A 1 92 ? -2.352 -13.213 -7.058 1.00 47.09 92 LYS A CA 1
ATOM 717 C C . LYS A 1 92 ? -3.611 -12.353 -7.152 1.00 47.09 92 LYS A C 1
ATOM 719 O O . LYS A 1 92 ? -4.714 -12.857 -6.948 1.00 47.09 92 LYS A O 1
ATOM 724 N N . ILE A 1 93 ? -3.501 -11.121 -7.650 1.00 49.62 93 ILE A N 1
ATOM 725 C CA . ILE A 1 93 ? -4.581 -10.683 -8.543 1.00 49.62 93 ILE A CA 1
ATOM 726 C C . ILE A 1 93 ? -4.522 -11.634 -9.734 1.00 49.62 93 ILE A C 1
ATOM 728 O O . ILE A 1 93 ? -3.553 -11.611 -10.498 1.00 49.62 93 ILE A O 1
ATOM 732 N N . LYS A 1 94 ? -5.528 -12.501 -9.877 1.00 38.78 94 LYS A N 1
ATOM 733 C CA . LYS A 1 94 ? -5.706 -13.333 -11.070 1.00 38.78 94 LYS A CA 1
ATOM 734 C C . LYS A 1 94 ? -5.973 -12.422 -12.269 1.00 38.78 94 LYS A C 1
ATOM 736 O O . LYS A 1 94 ? -7.114 -12.168 -12.635 1.00 38.78 94 LYS A O 1
ATOM 741 N N . VAL A 1 95 ? -4.912 -11.934 -12.894 1.00 40.78 95 VAL A N 1
ATOM 742 C CA . VAL A 1 95 ? -4.961 -11.489 -14.285 1.00 40.78 95 VAL A CA 1
ATOM 743 C C . VAL A 1 95 ? -5.063 -12.717 -15.188 1.00 40.78 95 VAL A C 1
ATOM 745 O O . VAL A 1 95 ? -4.659 -13.816 -14.808 1.00 40.78 95 VAL A O 1
ATOM 748 N N . LYS A 1 96 ? -5.654 -12.531 -16.374 1.00 37.44 96 LYS A N 1
ATOM 749 C CA . LYS A 1 96 ? -6.042 -13.594 -17.323 1.00 37.44 96 LYS A CA 1
ATOM 750 C C . LYS A 1 96 ? -4.959 -14.643 -17.617 1.00 37.44 96 LYS A C 1
ATOM 752 O O . LYS A 1 96 ? -5.327 -15.743 -18.020 1.00 37.44 96 LYS A O 1
ATOM 757 N N . ASP A 1 97 ? -3.675 -14.332 -17.432 1.00 36.03 97 ASP A N 1
ATOM 758 C CA . ASP A 1 97 ? -2.579 -15.256 -17.716 1.00 36.03 97 ASP A CA 1
ATOM 759 C C . ASP A 1 97 ? -1.683 -15.542 -16.488 1.00 36.03 97 ASP A C 1
ATOM 761 O O . ASP A 1 97 ? -0.800 -14.749 -16.149 1.00 36.03 97 ASP A O 1
ATOM 765 N N . PRO A 1 98 ? -1.853 -16.710 -15.840 1.00 38.47 98 PRO A N 1
ATOM 766 C CA . PRO A 1 98 ? -1.021 -17.155 -14.729 1.00 38.47 98 PRO A CA 1
ATOM 767 C C . PRO A 1 98 ? 0.367 -17.673 -15.157 1.00 38.47 98 PRO A C 1
ATOM 769 O O . PRO A 1 98 ? 1.061 -18.312 -14.375 1.00 38.47 98 PRO A O 1
ATOM 772 N N . ARG A 1 99 ? 0.810 -17.475 -16.400 1.00 38.72 99 ARG A N 1
ATOM 773 C CA . ARG A 1 99 ? 2.194 -17.783 -16.814 1.00 38.72 99 ARG A CA 1
ATOM 774 C C . ARG A 1 99 ? 3.058 -16.529 -16.935 1.00 38.72 99 ARG A C 1
ATOM 776 O O . ARG A 1 99 ? 4.257 -16.649 -17.150 1.00 38.72 99 ARG A O 1
ATOM 783 N N . TYR A 1 100 ? 2.455 -15.351 -16.762 1.00 41.56 100 TYR A N 1
ATOM 784 C CA . TYR A 1 100 ? 3.056 -14.036 -17.001 1.00 41.56 100 TYR A CA 1
ATOM 785 C C . TYR A 1 100 ? 3.003 -13.127 -15.765 1.00 41.56 100 TYR A C 1
ATOM 787 O O . TYR A 1 100 ? 3.023 -11.907 -15.884 1.00 41.56 100 TYR A O 1
ATOM 795 N N . PHE A 1 101 ? 2.989 -13.706 -14.560 1.00 40.38 101 PHE A N 1
ATOM 796 C CA . PHE A 1 101 ? 3.011 -12.958 -13.292 1.00 40.38 101 PHE A CA 1
ATOM 797 C C . PHE A 1 101 ? 4.197 -11.981 -13.149 1.00 40.38 101 PHE A C 1
ATOM 799 O O . PHE A 1 101 ? 4.169 -11.119 -12.281 1.00 40.38 101 PHE A O 1
ATOM 806 N N . HIS A 1 102 ? 5.217 -12.127 -13.993 1.00 41.41 102 HIS A N 1
ATOM 807 C CA . HIS A 1 102 ? 6.499 -11.424 -13.974 1.00 41.41 102 HIS A CA 1
ATOM 808 C C . HIS A 1 102 ? 6.736 -10.560 -15.227 1.00 41.41 102 HIS A C 1
ATOM 810 O O . HIS A 1 102 ? 7.858 -10.131 -15.446 1.00 41.41 102 HIS A O 1
ATOM 816 N N . ARG A 1 103 ? 5.730 -10.330 -16.087 1.00 44.72 103 ARG A N 1
ATOM 817 C CA . ARG A 1 103 ? 5.920 -9.556 -17.328 1.00 44.72 103 ARG A CA 1
ATOM 818 C C . ARG A 1 103 ? 4.997 -8.343 -17.367 1.00 44.72 103 ARG A C 1
ATOM 820 O O . ARG A 1 103 ? 3.785 -8.514 -17.301 1.00 44.72 103 ARG A O 1
ATOM 827 N N . ASP A 1 104 ? 5.611 -7.163 -17.454 1.00 47.12 104 ASP A N 1
ATOM 828 C CA . ASP A 1 104 ? 5.048 -5.825 -17.688 1.00 47.12 104 ASP A CA 1
ATOM 829 C C . ASP A 1 104 ? 3.558 -5.645 -17.355 1.00 47.12 104 ASP A C 1
ATOM 831 O O . ASP A 1 104 ? 2.671 -5.926 -18.164 1.00 47.12 104 ASP A O 1
ATOM 835 N N . ARG A 1 105 ? 3.280 -5.067 -16.181 1.00 59.72 105 ARG A N 1
ATOM 836 C CA . ARG A 1 105 ? 1.921 -4.686 -15.744 1.00 59.72 105 ARG A CA 1
ATOM 837 C C . ARG A 1 105 ? 1.564 -3.252 -16.132 1.00 59.72 105 ARG A C 1
ATOM 839 O O . ARG A 1 105 ? 0.720 -2.638 -15.485 1.00 59.72 105 ARG A O 1
ATOM 846 N N . LYS A 1 106 ? 2.180 -2.727 -17.203 1.00 56.22 106 LYS A N 1
ATOM 847 C CA . LYS A 1 106 ? 1.930 -1.381 -17.761 1.00 56.22 106 LYS A CA 1
ATOM 848 C C . LYS A 1 106 ? 0.443 -1.063 -17.922 1.00 56.22 106 LYS A C 1
ATOM 850 O O . LYS A 1 106 ? 0.030 0.079 -17.751 1.00 56.22 106 LYS A O 1
ATOM 855 N N . ASP A 1 107 ? -0.370 -2.077 -18.215 1.00 58.94 107 ASP A N 1
ATOM 856 C CA . ASP A 1 107 ? -1.813 -1.932 -18.369 1.00 58.94 107 ASP A CA 1
ATOM 857 C C . ASP A 1 107 ? -2.535 -1.525 -17.078 1.00 58.94 107 ASP A C 1
ATOM 859 O O . ASP A 1 107 ? -3.603 -0.923 -17.173 1.00 58.94 107 ASP A O 1
ATOM 863 N N . LEU A 1 108 ? -1.978 -1.828 -15.903 1.00 66.94 108 LEU A N 1
ATOM 864 C CA . LEU A 1 108 ? -2.484 -1.351 -14.618 1.00 66.94 108 LEU A CA 1
ATOM 865 C C . LEU A 1 108 ? -1.881 -0.003 -14.224 1.00 66.94 108 LEU A C 1
ATOM 867 O O . LEU A 1 108 ? -2.632 0.834 -13.728 1.00 66.94 108 LEU A O 1
ATOM 871 N N . ILE A 1 109 ? -0.599 0.230 -14.529 1.00 69.88 109 ILE A N 1
ATOM 872 C CA . ILE A 1 109 ? 0.116 1.483 -14.214 1.00 69.88 109 ILE A CA 1
ATOM 873 C C . ILE A 1 109 ? -0.652 2.692 -14.745 1.00 69.88 109 ILE A C 1
ATOM 875 O O . ILE A 1 109 ? -0.997 3.613 -14.002 1.00 69.88 109 ILE A O 1
ATOM 879 N N . ASP A 1 110 ? -0.979 2.659 -16.037 1.00 73.12 110 ASP A N 1
ATOM 880 C CA . ASP A 1 110 ? -1.592 3.803 -16.710 1.00 73.12 110 ASP A CA 1
ATOM 881 C C . ASP A 1 110 ? -3.089 3.942 -16.401 1.00 73.12 110 ASP A C 1
ATOM 883 O O . ASP A 1 110 ? -3.627 5.058 -16.403 1.00 73.12 110 ASP A O 1
ATOM 887 N N . LYS A 1 111 ? -3.772 2.815 -16.150 1.00 81.81 111 LYS A N 1
ATOM 888 C CA . LYS A 1 111 ? -5.224 2.780 -15.914 1.00 81.81 111 LYS A CA 1
ATOM 889 C C . LYS A 1 111 ? -5.591 3.107 -14.477 1.00 81.81 111 LYS A C 1
ATOM 891 O O . LYS A 1 111 ? -6.586 3.799 -14.269 1.00 81.81 111 LYS A O 1
ATOM 896 N N . PHE A 1 112 ? -4.802 2.630 -13.520 1.00 87.25 112 PHE A N 1
ATOM 897 C CA . PHE A 1 112 ? -5.081 2.715 -12.093 1.00 87.25 112 PHE A CA 1
ATOM 898 C C . PHE A 1 112 ? -3.902 3.350 -11.353 1.00 87.25 112 PHE A C 1
ATOM 900 O O . PHE A 1 112 ? -3.111 2.641 -10.733 1.00 87.25 112 PHE A O 1
ATOM 907 N N . PRO A 1 113 ? -3.717 4.676 -11.450 1.00 86.31 113 PRO A N 1
ATOM 908 C CA . PRO A 1 113 ? -2.562 5.341 -10.852 1.00 86.31 113 PRO A CA 1
ATOM 909 C C . PRO A 1 113 ? -2.587 5.357 -9.321 1.00 86.31 113 PRO A C 1
ATOM 911 O O . PRO A 1 113 ? -1.529 5.524 -8.725 1.00 86.31 113 PRO A O 1
ATOM 914 N N . ASP A 1 114 ? -3.756 5.191 -8.704 1.00 89.75 114 ASP A N 1
ATOM 915 C CA . ASP A 1 114 ? -3.950 5.362 -7.268 1.00 89.75 114 ASP A CA 1
ATOM 916 C C . ASP A 1 114 ? -4.455 4.058 -6.617 1.00 89.75 114 ASP A C 1
ATOM 918 O O . ASP A 1 114 ? -4.689 3.041 -7.280 1.00 89.75 114 ASP A O 1
ATOM 922 N N . VAL A 1 115 ? -4.604 4.085 -5.295 1.00 91.75 115 VAL A N 1
ATOM 923 C CA . VAL A 1 115 ? -5.137 2.994 -4.471 1.00 91.75 115 VAL A CA 1
ATOM 924 C C . VAL A 1 115 ? -6.373 3.489 -3.724 1.00 91.75 115 VAL A C 1
ATOM 926 O O . VAL A 1 115 ? -6.468 4.664 -3.385 1.00 91.75 115 VAL A O 1
ATOM 929 N N . SER A 1 116 ? -7.332 2.597 -3.511 1.00 94.31 116 SER A N 1
ATOM 930 C CA . SER A 1 116 ? -8.550 2.827 -2.741 1.00 94.31 116 SER A CA 1
ATOM 931 C C . SER A 1 116 ? -8.625 1.813 -1.606 1.00 94.31 116 SER A C 1
ATOM 933 O O . SER A 1 116 ? -8.229 0.654 -1.765 1.00 94.31 116 SER A O 1
ATOM 935 N N . LEU A 1 117 ? -9.123 2.277 -0.464 1.00 94.81 117 LEU A N 1
ATOM 936 C CA . LEU A 1 117 ? -9.312 1.497 0.746 1.00 94.81 117 LEU A CA 1
ATOM 937 C C . LEU A 1 117 ? -10.713 1.787 1.287 1.00 94.81 117 LEU A C 1
ATOM 939 O O . LEU A 1 117 ? -11.057 2.947 1.511 1.00 94.81 117 LEU A O 1
ATOM 943 N N . GLU A 1 118 ? -11.528 0.753 1.467 1.00 96.56 118 GLU A N 1
ATOM 944 C CA . GLU A 1 118 ? -12.913 0.888 1.930 1.00 96.56 118 GLU A CA 1
ATOM 945 C C . GLU A 1 118 ? -13.246 -0.151 2.997 1.00 96.56 118 GLU A C 1
ATOM 947 O O . GLU A 1 118 ? -12.801 -1.292 2.921 1.00 96.56 118 GLU A O 1
ATOM 952 N N . SER A 1 119 ? -14.058 0.220 3.985 1.00 96.19 119 SER A N 1
ATOM 953 C CA . SER A 1 119 ? -14.536 -0.727 4.993 1.00 96.19 119 SER A CA 1
ATOM 954 C C . SER A 1 119 ? -15.715 -1.529 4.451 1.00 96.19 119 SER A C 1
ATOM 956 O O . SER A 1 119 ? -16.678 -0.965 3.931 1.00 96.19 119 SER A O 1
ATOM 958 N N . LEU A 1 120 ? -15.633 -2.853 4.596 1.00 95.38 120 LEU A N 1
ATOM 959 C CA . LEU A 1 120 ? -16.735 -3.781 4.337 1.00 95.38 120 LEU A CA 1
ATOM 960 C C . LEU A 1 120 ? -17.440 -4.191 5.636 1.00 95.38 120 LEU A C 1
ATOM 962 O O . LEU A 1 120 ? -18.654 -4.394 5.642 1.00 95.38 120 LEU A O 1
ATOM 966 N N . ALA A 1 121 ? -16.673 -4.296 6.721 1.00 94.44 121 ALA A N 1
ATOM 967 C CA . ALA A 1 121 ? -17.129 -4.532 8.086 1.00 94.44 121 ALA A CA 1
ATOM 968 C C . ALA A 1 121 ? -16.161 -3.866 9.083 1.00 94.44 121 ALA A C 1
ATOM 970 O O . ALA A 1 121 ? -15.161 -3.266 8.676 1.00 94.44 121 ALA A O 1
ATOM 971 N N . GLU A 1 122 ? -16.448 -3.979 10.383 1.00 93.56 122 GLU A N 1
ATOM 972 C CA . GLU A 1 122 ? -15.579 -3.460 11.453 1.00 93.56 122 GLU A CA 1
ATOM 973 C C . GLU A 1 122 ? -14.165 -4.064 11.391 1.00 93.56 122 GLU A C 1
ATOM 975 O O . GLU A 1 122 ? -13.186 -3.363 11.606 1.00 93.56 122 GLU A O 1
ATOM 980 N N . ASP A 1 123 ? -14.059 -5.335 11.017 1.00 93.50 123 ASP A N 1
ATOM 981 C CA . ASP A 1 123 ? -12.827 -6.126 10.954 1.00 93.50 123 ASP A CA 1
ATOM 982 C C . ASP A 1 123 ? -12.417 -6.483 9.514 1.00 93.50 123 ASP A C 1
ATOM 984 O O . ASP A 1 123 ? -11.561 -7.343 9.305 1.00 93.50 123 ASP A O 1
ATOM 988 N N . GLN A 1 124 ? -13.028 -5.856 8.501 1.00 95.12 124 GLN A N 1
ATOM 989 C CA . GLN A 1 124 ? -12.748 -6.166 7.097 1.00 95.12 124 GLN A CA 1
ATOM 990 C C . GLN A 1 124 ? -12.701 -4.930 6.210 1.00 95.12 124 GLN A C 1
ATOM 992 O O . GLN A 1 124 ? -13.590 -4.071 6.235 1.00 95.12 124 GLN A O 1
ATOM 997 N N . VAL A 1 125 ? -11.695 -4.899 5.337 1.00 95.75 125 VAL A N 1
ATOM 998 C CA . VAL A 1 125 ? -11.510 -3.840 4.338 1.00 95.75 125 VAL A CA 1
ATOM 999 C C . VAL A 1 125 ? -11.319 -4.412 2.941 1.00 95.75 125 VAL A C 1
ATOM 1001 O O . VAL A 1 125 ? -10.704 -5.461 2.751 1.00 95.75 125 VAL A O 1
ATOM 1004 N N . GLU A 1 126 ? -11.827 -3.695 1.946 1.00 95.44 126 GLU A N 1
ATOM 1005 C CA . GLU A 1 126 ? -11.488 -3.883 0.544 1.00 95.44 126 GLU A CA 1
ATOM 1006 C C . GLU A 1 126 ? -10.329 -2.959 0.172 1.00 95.44 126 GLU A C 1
ATOM 1008 O O . GLU A 1 126 ? -10.380 -1.748 0.389 1.00 95.44 126 GLU A O 1
ATOM 1013 N N . VAL A 1 127 ? -9.307 -3.539 -0.449 1.00 93.38 127 VAL A N 1
ATOM 1014 C CA . VAL A 1 127 ? -8.176 -2.823 -1.029 1.00 93.38 127 VAL A CA 1
ATOM 1015 C C . VAL A 1 127 ? -8.277 -2.944 -2.542 1.00 93.38 127 VAL A C 1
ATOM 1017 O O . VAL A 1 127 ? -8.345 -4.054 -3.077 1.00 93.38 127 VAL A O 1
ATOM 1020 N N . ALA A 1 128 ? -8.282 -1.818 -3.248 1.00 91.38 128 ALA A N 1
ATOM 1021 C CA . ALA A 1 128 ? -8.509 -1.783 -4.686 1.00 91.38 128 ALA A CA 1
ATOM 1022 C C . ALA A 1 128 ? -7.539 -0.855 -5.418 1.00 91.38 128 ALA A C 1
ATOM 1024 O O . ALA A 1 128 ? -7.094 0.170 -4.906 1.00 91.38 128 ALA A O 1
ATOM 1025 N N . TRP A 1 129 ? -7.264 -1.189 -6.673 1.00 91.06 129 TRP A N 1
ATOM 1026 C CA . TRP A 1 129 ? -6.621 -0.283 -7.618 1.00 91.06 129 TRP A CA 1
ATOM 1027 C C . TRP A 1 129 ? -7.637 0.783 -8.030 1.00 91.06 129 TRP A C 1
ATOM 1029 O O . TRP A 1 129 ? -8.769 0.441 -8.373 1.00 91.06 129 TRP A O 1
ATOM 1039 N N . LEU A 1 130 ? -7.258 2.060 -8.025 1.00 91.06 130 LEU A N 1
ATOM 1040 C CA . LEU A 1 130 ? -8.170 3.165 -8.318 1.00 91.06 130 LEU A CA 1
ATOM 1041 C C . LEU A 1 130 ? -7.808 3.862 -9.630 1.00 91.06 130 LEU A C 1
ATOM 1043 O O . LEU A 1 130 ? -6.676 4.303 -9.839 1.00 91.06 130 LEU A O 1
ATOM 1047 N N . GLY A 1 131 ? -8.792 3.941 -10.526 1.00 90.12 131 GLY A N 1
ATOM 1048 C CA . GLY A 1 131 ? -8.669 4.575 -11.831 1.00 90.12 131 GLY A CA 1
ATOM 1049 C C . GLY A 1 131 ? -8.711 6.097 -11.762 1.00 90.12 131 GLY A C 1
ATOM 1050 O O . GLY A 1 131 ? -9.293 6.675 -10.847 1.00 90.12 131 GLY A O 1
ATOM 1051 N N . LYS A 1 132 ? -8.170 6.764 -12.790 1.00 87.56 132 LYS A N 1
ATOM 1052 C CA . LYS A 1 132 ? -8.268 8.237 -12.933 1.00 87.56 132 LYS A CA 1
ATOM 1053 C C . LYS A 1 132 ? -9.711 8.739 -13.010 1.00 87.56 132 LYS A C 1
ATOM 1055 O O . LYS A 1 132 ? -9.978 9.884 -12.668 1.00 87.56 132 LYS A O 1
ATOM 1060 N N . ASP A 1 133 ? -10.622 7.901 -13.496 1.00 89.00 133 ASP A N 1
ATOM 1061 C CA . ASP A 1 133 ? -12.057 8.181 -13.580 1.00 89.00 133 ASP A CA 1
ATOM 1062 C C . ASP A 1 133 ? -12.812 7.818 -12.288 1.00 89.00 133 ASP A C 1
ATOM 1064 O O . ASP A 1 133 ? -14.041 7.837 -12.272 1.00 89.00 133 ASP A O 1
ATOM 1068 N N . GLY A 1 134 ? -12.087 7.464 -11.220 1.00 87.62 134 GLY A N 1
ATOM 1069 C CA . GLY A 1 134 ? -12.643 7.026 -9.943 1.00 87.62 134 GLY A CA 1
ATOM 1070 C C . GLY A 1 134 ? -13.198 5.601 -9.964 1.00 87.62 134 GLY A C 1
ATOM 1071 O O . GLY A 1 134 ? -13.734 5.146 -8.955 1.00 87.62 134 GLY A O 1
ATOM 1072 N N . LYS A 1 135 ? -13.094 4.869 -11.083 1.00 90.06 135 LYS A N 1
ATOM 1073 C CA . LYS A 1 135 ? -13.561 3.482 -11.129 1.00 90.06 135 LYS A CA 1
ATOM 1074 C C . LYS A 1 135 ? -12.565 2.557 -10.453 1.00 90.06 135 LYS A C 1
ATOM 1076 O O . LYS A 1 135 ? -11.364 2.594 -10.729 1.00 90.06 135 LYS A O 1
ATOM 1081 N N . LYS A 1 136 ? -13.097 1.673 -9.614 1.00 88.50 136 LYS A N 1
ATOM 1082 C CA . LYS A 1 136 ? -12.336 0.587 -9.007 1.00 88.50 136 LYS A CA 1
ATOM 1083 C C . LYS A 1 136 ? -11.893 -0.421 -10.067 1.00 88.50 136 LYS A C 1
ATOM 1085 O O . LYS A 1 136 ? -12.671 -0.834 -10.930 1.00 88.50 136 LYS A O 1
ATOM 1090 N N . GLY A 1 137 ? -10.625 -0.788 -9.992 1.00 86.50 137 GLY A N 1
ATOM 1091 C CA . GLY A 1 137 ? -10.010 -1.880 -10.723 1.00 86.50 137 GLY A CA 1
ATOM 1092 C C . GLY A 1 137 ? -10.108 -3.195 -9.952 1.00 86.50 137 GLY A C 1
ATOM 1093 O O . GLY A 1 137 ? -11.050 -3.398 -9.187 1.00 86.50 137 GLY A O 1
ATOM 1094 N N . PRO A 1 138 ? -9.143 -4.108 -10.150 1.00 86.31 138 PRO A N 1
ATOM 1095 C CA . PRO A 1 138 ? -9.017 -5.292 -9.312 1.00 86.31 138 PRO A CA 1
ATOM 1096 C C . PRO A 1 138 ? -8.968 -4.923 -7.826 1.00 86.31 138 PRO A C 1
ATOM 1098 O O . PRO A 1 138 ? -8.388 -3.899 -7.465 1.00 86.31 138 PRO A O 1
ATOM 1101 N N . SER A 1 139 ? -9.540 -5.772 -6.980 1.00 89.25 139 SER A N 1
ATOM 1102 C CA . SER A 1 139 ? -9.534 -5.604 -5.532 1.00 89.25 139 SER A CA 1
ATOM 1103 C C . SER A 1 139 ? -9.313 -6.935 -4.818 1.00 89.25 139 SER A C 1
ATOM 1105 O O . SER A 1 139 ? -9.380 -8.012 -5.423 1.00 89.25 139 SER A O 1
ATOM 1107 N N . TYR A 1 140 ? -9.002 -6.854 -3.530 1.00 88.31 140 TYR A N 1
ATOM 1108 C CA . TYR A 1 140 ? -8.954 -7.983 -2.612 1.00 88.31 140 TYR A CA 1
ATOM 1109 C C . TYR A 1 140 ? -9.449 -7.544 -1.234 1.00 88.31 140 TYR A C 1
ATOM 1111 O O . TYR A 1 140 ? -9.402 -6.364 -0.895 1.00 88.31 140 TYR A O 1
ATOM 1119 N N . VAL A 1 141 ? -9.939 -8.503 -0.452 1.00 92.75 141 VAL A N 1
ATOM 1120 C CA . VAL A 1 141 ? -10.422 -8.264 0.911 1.00 92.75 141 VAL A CA 1
ATOM 1121 C C . VAL A 1 141 ? -9.345 -8.679 1.902 1.00 92.75 141 VAL A C 1
ATOM 1123 O O . VAL A 1 141 ? -8.698 -9.712 1.715 1.00 92.75 141 VAL A O 1
ATOM 1126 N N . VAL A 1 142 ? -9.161 -7.869 2.938 1.00 91.19 142 VAL A N 1
ATOM 1127 C CA . VAL A 1 142 ? -8.264 -8.132 4.062 1.00 91.19 142 VAL A CA 1
ATOM 1128 C C . VAL A 1 142 ? -9.107 -8.306 5.318 1.00 91.19 142 VAL A C 1
ATOM 1130 O O . VAL A 1 142 ? -9.962 -7.469 5.606 1.00 91.19 142 VAL A O 1
ATOM 1133 N N . ASP A 1 143 ? -8.855 -9.399 6.033 1.00 92.75 143 ASP A N 1
ATOM 1134 C CA . ASP A 1 143 ? -9.350 -9.621 7.391 1.00 92.75 143 ASP A CA 1
ATOM 1135 C C . ASP A 1 143 ? -8.343 -9.007 8.372 1.00 92.75 143 ASP A C 1
ATOM 1137 O O . ASP A 1 143 ? -7.135 -9.191 8.196 1.00 92.75 143 ASP A O 1
ATOM 1141 N N . LEU A 1 144 ? -8.835 -8.216 9.326 1.00 90.38 144 LEU A N 1
ATOM 1142 C CA . LEU A 1 144 ? -8.016 -7.407 10.235 1.00 90.38 144 LEU A CA 1
ATOM 1143 C C . LEU A 1 144 ? -7.727 -8.092 11.579 1.00 90.38 144 LEU A C 1
ATOM 1145 O O . LEU A 1 144 ? -7.118 -7.468 12.448 1.00 90.38 144 LEU A O 1
ATOM 1149 N N . LYS A 1 145 ? -8.145 -9.353 11.734 1.00 84.12 145 LYS A N 1
ATOM 1150 C CA . LYS A 1 145 ? -7.846 -10.201 12.897 1.00 84.12 145 LYS A CA 1
ATOM 1151 C C . LYS A 1 145 ? -6.439 -10.796 12.861 1.00 84.12 145 LYS A C 1
ATOM 1153 O O . LYS A 1 145 ? -5.929 -11.102 11.758 1.00 84.12 145 LYS A O 1
#

Sequence (145 aa):
MTEKKLEEKIAEAEEHLPGVGDRLKSEFIKTIGGGYQFDVTGVEYLETGGHKVVAAKWQQECFAYGRSEIAEFVAAYFLSDEGELKVVVPEKIKVKDPRYFHRDRKDLIDK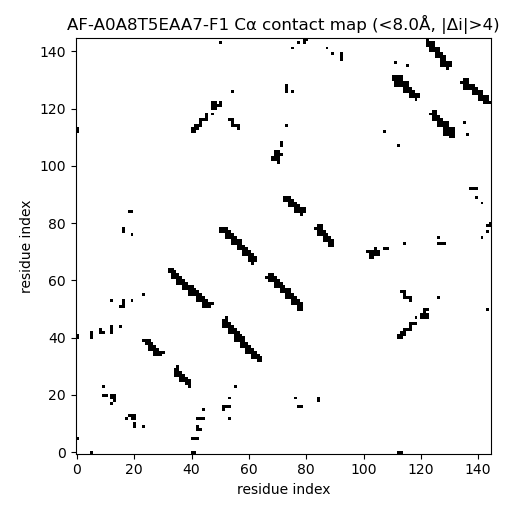FPDVSLESLAEDQVEVAWLGKDGKKGPSYVVDLK

Secondary structure (DSSP, 8-state):
--HHHHHHHHHHHHHHSTTHHHHSS-EEEEETTEEEEEEEEEEEEEEETTEEEEEEEEEEEEEETTEEEEEEEEEEEEE-TTS-EEEE--S----S-TT-TTS--HHHHTT--EEEEEEEETTEEEEEEE-TTS-EEEEEEEE--

=== Feature glossary ===
Key to the feature types in this record:

— What the protein is —

Primary structure: the covalent order of the twenty standard amino acids along the backbone. Two proteins with the same sequence will (almost always) fold to the same structure; two with 30% identity often share a fold but not the details.

Database cross-references. InterPro integrates a dozen domain/family signature databases into unified entries with residue-range hits. GO terms attach function/process/location labels with evidence codes. CATH codes position the fold in a four-level structural taxonomy. Organism is the NCBI-taxonomy species name.

— Where its atoms are —

The mmCIF block holds the 3D Cartesian coordinates of each backbone atom (N, Cα, C, O) in ångströms. mmCIF is the PDB's canonical archive format — a tagged-loop text representation of the atomic model.

Six rendered views show the 3D structure from the faces of a cube — i.e. along ±x, ±y, ±z. Rendering representation is drawn randomly per protein from cartoon (secondary-structure ribbons), sticks (backbone bonds), or molecular surface; coloring is either N→C rainbow (blue at the N-terminus through red at the C-terminus) or one color per chain.

— Local backbone conformation —

DSSP 8-state secondary structure assigns each residue one of H (α-helix), G (3₁₀-helix), I (π-helix), E (extended β-strand), B (isolated β-bridge), T (hydrogen-bonded turn), S (bend), or '-' (coil). The assignment is computed from backbone hydrogen-bond geometry via the Kabsch–Sander algorithm.

P-SEA three-state annotation labels each residue as helix, strand, or coil based purely on the geometry of the Cα trace. It serves as a fallback when the full backbone (and thus DSSP) is unavailable.

The φ/ψ torsion pair specifies the backbone conformation at each residue. φ rotates about the N–Cα bond, ψ about the Cα–C bond. Steric clashes forbid most of the (φ, ψ) plane — the allowed regions (α-helix basin, β-sheet basin, left-handed helix) are the Ramachandran-allowed regions.

— Global shape and packing —

The geometric summary reports three shape descriptors. Rg (radius of gyration) measures how spread out the Cα atoms are about their centre of mass; compact globular proteins have small Rg, elongated or unfolded ones large. Cα contacts (<8 Å, |i−j|>4) count long-range residue pairs in spatial proximity — high for tightly packed folds, near zero for rods or random coil. The bounding-box extents give the protein's footprint along x, y, z in Å.

Accessible surface area quantifies burial. A residue with SASA near zero is packed into the hydrophobic core; one with SASA >100 Å² sits on the surface. Computed here via the Shrake–Rupley numerical algorithm with a 1.4 Å probe.

Plot images: a contact map (which residues are close in 3D, as an N×N binary image), a Ramachandran scatter (backbone torsion angles, revealing secondary-structure composition at a glance), and — for AlphaFold structures — a PAE heatmap (pairwise prediction confidence).

— Structural neighborhood —

The Foldseek 3Di string encodes local tertiary geometry as a 20-letter alphabet — one character per residue — derived from the relative positions of nearby Cα atoms. Unlike the amino-acid sequence, 3Di is a direct function of the 3D structure, so two proteins with the same fold have similar 3Di strings even at low sequence identity.

Nearest PDB neighbors are the top structural matches found by Foldseek when searching this structure against the entire Protein Data Bank. Each hit reports a TM-score (0 to 1; >0.5 almost always implies the same fold) and an E-value. These are *structural* homologs — they may share no detectable sequence similarity.

— Confidence and disorder —

For AlphaFold models, the B-factor field carries pLDDT — the model's own estimate of local accuracy on a 0–100 scale. Regions with pLDDT<50 should be treated as essentially unmodeled; they often correspond to intrinsically disordered segments.

B-factor (Debye–Waller factor) reflects atomic displacement in the crystal lattice. It is an experimental observable (units Å²), not a prediction; low values mean the atom is pinned down, high values mean it moves or is heterogeneous across the crystal.

Predicted aligned error is AlphaFold's pairwise confidence. Unlike pLDDT (per-residue), PAE is per-residue-pair and captures whether two parts of the structure are correctly placed relative to each other. Units are ångströms of expected positional error.